Protein AF-B5Y7C1-F1 (afdb_monomer_lite)

pLDDT: mean 83.89, std 15.45, range [40.66, 96.81]

Secondary structure (DSSP, 8-state):
---SHHHHHHHHHHHHHHHHHHHHHTT--TTHHHHHHHHHHHHHHHHHHHHTTTTPP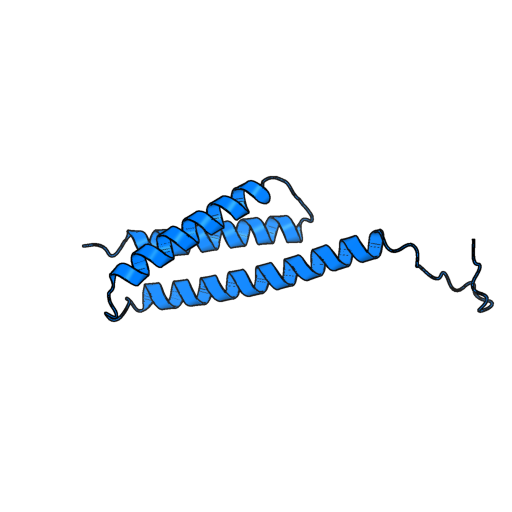PPHHHHHHHHHHHHHHHHHHHHHHHHHHHHHHHH-S------TT------

Structure (mmCIF, N/CA/C/O backbone):
data_AF-B5Y7C1-F1
#
_entry.id   AF-B5Y7C1-F1
#
loop_
_atom_site.group_PDB
_atom_site.id
_atom_site.type_symbol
_atom_site.label_atom_id
_atom_site.label_alt_id
_atom_site.label_comp_id
_atom_site.label_asym_id
_atom_site.label_entity_id
_atom_site.label_seq_id
_atom_site.pdbx_PDB_ins_code
_atom_site.Cartn_x
_atom_site.Cartn_y
_atom_site.Cartn_z
_atom_site.occupancy
_atom_site.B_iso_or_equiv
_atom_site.auth_seq_id
_atom_site.auth_comp_id
_atom_site.auth_asym_id
_atom_site.auth_atom_id
_atom_site.pdbx_PDB_model_num
ATOM 1 N N . MET A 1 1 ? -16.278 9.048 19.863 1.00 40.66 1 MET A N 1
ATOM 2 C CA . MET A 1 1 ? -16.476 8.870 18.408 1.00 40.66 1 MET A CA 1
ATOM 3 C C . MET A 1 1 ? -15.091 8.965 17.798 1.00 40.66 1 MET A C 1
ATOM 5 O O . MET A 1 1 ? -14.560 10.057 17.729 1.00 40.66 1 MET A O 1
ATOM 9 N N . GLN A 1 2 ? -14.469 7.820 17.531 1.00 53.03 2 GLN A N 1
ATOM 10 C CA . GLN A 1 2 ? -13.043 7.680 17.193 1.00 53.03 2 GLN A CA 1
ATOM 11 C C . GLN A 1 2 ? -12.896 6.843 15.905 1.00 53.03 2 GLN A C 1
ATOM 13 O O . GLN A 1 2 ? -11.890 6.203 15.706 1.00 53.03 2 GLN A O 1
ATOM 18 N N . LYS A 1 3 ? -13.962 6.785 15.083 1.00 52.53 3 LYS A N 1
ATOM 19 C CA . LYS A 1 3 ? -14.130 5.864 13.941 1.00 52.53 3 LYS A CA 1
ATOM 20 C C . LYS A 1 3 ? -13.680 6.444 12.580 1.00 52.53 3 LYS A C 1
ATOM 22 O O . LYS A 1 3 ? -13.913 5.791 11.570 1.00 52.53 3 LYS A O 1
ATOM 27 N N . SER A 1 4 ? -13.140 7.669 12.530 1.00 63.94 4 SER A N 1
ATOM 28 C CA . SER A 1 4 ? -12.769 8.342 11.261 1.00 63.94 4 SER A CA 1
ATOM 29 C C . SER A 1 4 ? -11.293 8.152 10.921 1.00 63.94 4 SER A C 1
ATOM 31 O O . SER A 1 4 ? -10.952 7.873 9.776 1.00 63.94 4 SER A O 1
ATOM 33 N N . ASP A 1 5 ? -10.428 8.246 11.928 1.00 82.88 5 ASP A N 1
ATOM 34 C CA . ASP A 1 5 ? -8.998 8.449 11.712 1.00 82.88 5 ASP A CA 1
ATOM 35 C C . ASP A 1 5 ? -8.306 7.196 11.147 1.00 82.88 5 ASP A C 1
ATOM 37 O O . ASP A 1 5 ? -7.490 7.308 10.239 1.00 82.88 5 ASP A O 1
ATOM 41 N N . GLU A 1 6 ? -8.636 5.986 11.615 1.00 87.88 6 GLU A N 1
ATOM 42 C CA . GLU A 1 6 ? -7.988 4.757 11.125 1.00 87.88 6 GLU A CA 1
ATOM 43 C C . GLU A 1 6 ? -8.413 4.419 9.701 1.00 87.88 6 GLU A C 1
ATOM 45 O O . GLU A 1 6 ? -7.593 4.023 8.875 1.00 87.88 6 GLU A O 1
ATOM 50 N N . LEU A 1 7 ? -9.695 4.609 9.394 1.00 90.25 7 LEU A N 1
ATOM 51 C CA . LEU A 1 7 ? -10.218 4.375 8.054 1.00 90.25 7 LEU A CA 1
ATOM 52 C C . LEU A 1 7 ? -9.599 5.355 7.048 1.00 90.25 7 LEU A C 1
ATOM 54 O O . LEU A 1 7 ? -9.288 4.977 5.920 1.00 90.25 7 LEU A O 1
ATOM 58 N N . GLU A 1 8 ? -9.395 6.607 7.459 1.00 92.12 8 GLU A N 1
ATOM 59 C CA . GLU A 1 8 ? -8.675 7.607 6.671 1.00 92.12 8 GLU A CA 1
ATOM 60 C C . GLU A 1 8 ? -7.203 7.229 6.477 1.00 92.12 8 GLU A C 1
ATOM 62 O O . GLU A 1 8 ? -6.700 7.322 5.356 1.00 92.12 8 GLU A O 1
ATOM 67 N N . LEU A 1 9 ? -6.530 6.733 7.522 1.00 94.25 9 LEU A N 1
ATOM 68 C CA . LEU A 1 9 ? -5.148 6.255 7.434 1.00 94.25 9 LEU A CA 1
ATOM 69 C C . LEU A 1 9 ? -5.006 5.082 6.457 1.00 94.25 9 LEU A C 1
ATOM 71 O O . LEU A 1 9 ? -4.114 5.112 5.610 1.00 94.25 9 LEU A O 1
ATOM 75 N N . VAL A 1 10 ? -5.901 4.088 6.506 1.00 94.75 10 VAL A N 1
ATOM 76 C CA . VAL A 1 10 ? -5.882 2.967 5.549 1.00 94.75 10 VAL A CA 1
ATOM 77 C C . VAL A 1 10 ? -6.111 3.466 4.127 1.00 94.75 10 VAL A C 1
ATOM 79 O O . VAL A 1 10 ? -5.349 3.128 3.225 1.00 94.75 10 VAL A O 1
ATOM 82 N N . LYS A 1 11 ? -7.116 4.321 3.907 1.00 94.12 11 LYS A N 1
ATOM 83 C CA . LYS A 1 11 ? -7.398 4.882 2.575 1.00 94.12 11 LYS A CA 1
ATOM 84 C C . LYS A 1 11 ? -6.218 5.684 2.030 1.00 94.12 11 LYS A C 1
ATOM 86 O O . LYS A 1 11 ? -5.907 5.577 0.844 1.00 94.12 11 LYS A O 1
ATOM 91 N N . LYS A 1 12 ? -5.532 6.442 2.890 1.00 95.81 12 LYS A N 1
ATOM 92 C CA . LYS A 1 12 ? -4.300 7.150 2.532 1.00 95.81 12 LYS A CA 1
ATOM 93 C C . LYS A 1 12 ? -3.187 6.170 2.151 1.00 95.81 12 LYS A C 1
ATOM 95 O O . LYS A 1 12 ? -2.570 6.344 1.106 1.00 95.81 12 LYS A O 1
ATOM 100 N N . ALA A 1 13 ? -2.965 5.123 2.945 1.00 95.69 13 ALA A N 1
ATOM 101 C CA . ALA A 1 13 ? -1.951 4.109 2.661 1.00 95.69 13 ALA A CA 1
ATOM 102 C C . ALA A 1 13 ? -2.201 3.405 1.315 1.00 95.69 13 ALA A C 1
ATOM 104 O O . ALA A 1 13 ? -1.278 3.241 0.518 1.00 95.69 13 ALA A O 1
ATOM 105 N N . ARG A 1 14 ? -3.461 3.071 1.011 1.00 96.81 14 ARG A N 1
ATOM 106 C CA . ARG A 1 14 ? -3.863 2.498 -0.284 1.00 96.81 14 ARG A CA 1
ATOM 107 C C . ARG A 1 14 ? -3.588 3.439 -1.453 1.00 96.81 14 ARG A C 1
ATOM 109 O O . ARG A 1 14 ? -3.098 3.002 -2.491 1.00 96.81 14 ARG A O 1
ATOM 116 N N . LEU A 1 15 ? -3.861 4.732 -1.286 1.00 96.44 15 LEU A N 1
ATOM 117 C CA . LEU A 1 15 ? -3.571 5.738 -2.307 1.00 96.44 15 LEU A CA 1
ATOM 118 C C . LEU A 1 15 ? -2.063 5.849 -2.580 1.00 96.44 15 LEU A C 1
ATOM 120 O O . LEU A 1 15 ? -1.655 5.817 -3.737 1.00 96.44 15 LEU A O 1
ATOM 124 N N . LEU A 1 16 ? -1.236 5.877 -1.534 1.00 96.62 16 LEU A N 1
ATOM 125 C CA . LEU A 1 16 ? 0.226 5.896 -1.665 1.00 96.62 16 LEU A CA 1
ATOM 126 C C . LEU A 1 16 ? 0.759 4.617 -2.340 1.00 96.62 16 LEU A C 1
ATOM 128 O O . LEU A 1 16 ? 1.623 4.690 -3.213 1.00 96.62 16 LEU A O 1
ATOM 132 N N . ALA A 1 17 ? 0.211 3.444 -2.003 1.00 95.81 17 ALA A N 1
ATOM 133 C CA . ALA A 1 17 ? 0.554 2.188 -2.674 1.00 95.81 17 ALA A CA 1
ATOM 134 C C . ALA A 1 17 ? 0.181 2.208 -4.170 1.00 95.81 17 ALA A C 1
ATOM 136 O O . ALA A 1 17 ? 0.955 1.742 -5.013 1.00 95.81 17 ALA A O 1
ATOM 137 N N . ALA A 1 18 ? -0.964 2.797 -4.525 1.00 95.00 18 ALA A N 1
ATOM 138 C CA . ALA A 1 18 ? -1.374 2.972 -5.916 1.00 95.00 18 ALA A CA 1
ATOM 139 C C . ALA A 1 18 ? -0.455 3.944 -6.680 1.00 95.00 18 ALA A C 1
ATOM 141 O O . ALA A 1 18 ? -0.116 3.686 -7.836 1.00 95.00 18 ALA A O 1
ATOM 142 N N . GLU A 1 19 ? 0.001 5.026 -6.045 1.00 94.75 19 GLU A N 1
ATOM 143 C CA . GLU A 1 19 ? 0.974 5.958 -6.634 1.00 94.75 19 GLU A CA 1
ATOM 144 C C . GLU A 1 19 ? 2.330 5.290 -6.895 1.00 94.75 19 GLU A C 1
ATOM 146 O O . GLU A 1 19 ? 2.905 5.446 -7.979 1.00 94.75 19 GLU A O 1
ATOM 151 N N . LEU A 1 20 ? 2.827 4.495 -5.942 1.00 94.19 20 LEU A N 1
ATOM 152 C CA . LEU A 1 20 ? 4.044 3.699 -6.130 1.00 94.19 20 LEU A CA 1
ATOM 153 C C . LEU A 1 20 ? 3.873 2.682 -7.260 1.00 94.19 20 LEU A C 1
ATOM 155 O O . LEU A 1 20 ? 4.749 2.559 -8.115 1.00 94.19 20 LEU A O 1
ATOM 159 N N . THR A 1 21 ? 2.717 2.018 -7.321 1.00 93.62 21 THR A N 1
ATOM 160 C CA . THR A 1 21 ? 2.388 1.063 -8.388 1.00 93.62 21 THR A CA 1
ATOM 161 C C . THR A 1 21 ? 2.421 1.745 -9.752 1.00 93.62 21 THR A C 1
ATOM 163 O O . THR A 1 21 ? 3.057 1.250 -10.682 1.00 93.62 21 THR A O 1
ATOM 166 N N . ALA A 1 22 ? 1.793 2.917 -9.878 1.00 92.62 22 ALA A N 1
ATOM 167 C CA . ALA A 1 22 ? 1.807 3.700 -11.109 1.00 92.62 22 ALA A CA 1
ATOM 168 C C . ALA A 1 22 ? 3.230 4.138 -11.497 1.00 92.62 22 ALA A C 1
ATOM 170 O O . ALA A 1 22 ? 3.583 4.119 -12.678 1.00 92.62 22 ALA A O 1
ATOM 171 N N . SER A 1 23 ? 4.056 4.492 -10.511 1.00 91.69 23 SER A N 1
ATOM 172 C CA . SER A 1 23 ? 5.449 4.899 -10.721 1.00 91.69 23 SER A CA 1
ATOM 173 C C . SER A 1 23 ? 6.293 3.739 -11.249 1.00 91.69 23 SER A C 1
ATOM 175 O O . SER A 1 23 ? 6.956 3.880 -12.279 1.00 91.69 23 SER A O 1
ATOM 177 N N . TYR A 1 24 ? 6.197 2.564 -10.621 1.00 89.94 24 TYR A N 1
ATOM 178 C CA . TYR A 1 24 ? 6.877 1.347 -11.066 1.00 89.94 24 TYR A CA 1
ATOM 179 C C . TYR A 1 24 ? 6.392 0.876 -12.438 1.00 89.94 24 TYR A C 1
ATOM 181 O O . TYR A 1 24 ? 7.218 0.601 -13.306 1.00 89.94 24 TYR A O 1
ATOM 189 N N . ALA A 1 25 ? 5.080 0.876 -12.690 1.00 89.19 25 ALA A N 1
ATOM 190 C CA . ALA A 1 25 ? 4.516 0.505 -13.989 1.00 89.19 25 ALA A CA 1
ATOM 191 C C . ALA A 1 25 ? 4.980 1.441 -15.119 1.00 89.19 25 ALA A C 1
ATOM 193 O O . ALA A 1 25 ? 5.180 1.010 -16.253 1.00 89.19 25 ALA A O 1
ATOM 194 N N . ALA A 1 26 ? 5.180 2.725 -14.811 1.00 90.00 26 ALA A N 1
ATOM 195 C CA . ALA A 1 26 ? 5.700 3.712 -15.751 1.00 90.00 26 ALA A CA 1
ATOM 196 C C . ALA A 1 26 ? 7.238 3.737 -15.835 1.00 90.00 26 ALA A C 1
ATOM 198 O O . ALA A 1 26 ? 7.777 4.563 -16.576 1.00 90.00 26 ALA A O 1
ATOM 199 N N . LEU A 1 27 ? 7.940 2.876 -15.083 1.00 85.88 27 LEU A N 1
ATOM 200 C CA . LEU A 1 27 ? 9.400 2.873 -14.931 1.00 85.88 27 LEU A CA 1
ATOM 201 C C . LEU A 1 27 ? 9.963 4.243 -14.507 1.00 85.88 27 LEU A C 1
ATOM 203 O O . LEU A 1 27 ? 11.058 4.633 -14.914 1.00 85.88 27 LEU A O 1
ATOM 207 N N . ARG A 1 28 ? 9.208 4.989 -13.694 1.00 85.19 28 ARG A N 1
ATOM 208 C CA . ARG A 1 28 ? 9.603 6.299 -13.164 1.00 85.19 28 ARG A CA 1
ATOM 209 C C . ARG A 1 28 ? 10.102 6.160 -11.734 1.00 85.19 28 ARG A C 1
ATOM 211 O O . ARG A 1 28 ? 9.548 5.405 -10.943 1.00 85.19 28 ARG A O 1
ATOM 218 N N . SER A 1 29 ? 11.127 6.936 -11.400 1.00 79.31 29 SER A N 1
ATOM 219 C CA . SER A 1 29 ? 11.689 7.020 -10.046 1.00 79.31 29 SER A CA 1
ATOM 220 C C . SER A 1 29 ? 11.363 8.339 -9.344 1.00 79.31 29 SER A C 1
ATOM 222 O O . SER A 1 29 ? 11.817 8.578 -8.228 1.00 79.31 29 SER A O 1
ATOM 224 N N . GLU A 1 30 ? 10.624 9.229 -10.006 1.00 83.56 30 GLU A N 1
ATOM 225 C CA . GLU A 1 30 ? 10.244 10.522 -9.448 1.00 83.56 30 GLU A CA 1
ATOM 226 C C . GLU A 1 30 ? 9.359 10.303 -8.221 1.00 83.56 30 GLU A C 1
ATOM 228 O O . GLU A 1 30 ? 8.371 9.579 -8.285 1.00 83.56 30 GLU A O 1
ATOM 233 N N . ASN A 1 31 ? 9.727 10.926 -7.102 1.00 85.75 31 ASN A N 1
ATOM 234 C CA . ASN A 1 31 ? 8.981 10.905 -5.843 1.00 85.75 31 ASN A CA 1
ATOM 235 C C . ASN A 1 31 ? 8.830 9.535 -5.148 1.00 85.75 31 ASN A C 1
ATOM 237 O O . ASN A 1 31 ? 8.318 9.503 -4.036 1.00 85.75 31 ASN A O 1
ATOM 241 N N . VAL A 1 32 ? 9.331 8.436 -5.729 1.00 89.69 32 VAL A N 1
ATOM 242 C CA . VAL A 1 32 ? 9.241 7.080 -5.151 1.00 89.69 32 VAL A CA 1
ATOM 243 C C . VAL A 1 32 ? 9.768 7.043 -3.719 1.00 89.69 32 VAL A C 1
ATOM 245 O O . VAL A 1 32 ? 9.106 6.490 -2.851 1.00 89.69 32 VAL A O 1
ATOM 248 N N . GLU A 1 33 ? 10.921 7.657 -3.447 1.00 90.38 33 GLU A N 1
ATOM 249 C CA . GLU A 1 33 ? 11.515 7.685 -2.103 1.00 90.38 33 GLU A CA 1
ATOM 250 C C . GLU A 1 33 ? 10.601 8.380 -1.082 1.00 90.38 33 GLU A C 1
ATOM 252 O O . GLU A 1 33 ? 10.319 7.821 -0.024 1.00 90.38 33 GLU A O 1
ATOM 257 N N . ASN A 1 34 ? 10.062 9.552 -1.433 1.00 93.62 34 ASN A N 1
ATOM 258 C CA . ASN A 1 34 ? 9.158 10.303 -0.562 1.00 93.62 34 ASN A CA 1
ATOM 259 C C . ASN A 1 34 ? 7.839 9.553 -0.340 1.00 93.62 34 ASN A C 1
ATOM 261 O O . ASN A 1 34 ? 7.408 9.411 0.799 1.00 93.62 34 ASN A O 1
ATOM 265 N N . THR A 1 35 ? 7.220 9.037 -1.408 1.00 94.12 35 THR A N 1
ATOM 266 C CA . THR A 1 35 ? 5.966 8.276 -1.320 1.00 94.12 35 THR A CA 1
ATOM 267 C C . THR A 1 35 ? 6.161 6.987 -0.513 1.00 94.12 35 THR A C 1
ATOM 269 O O . THR A 1 35 ? 5.284 6.609 0.258 1.00 94.12 35 THR A O 1
ATOM 272 N N . SER A 1 36 ? 7.325 6.336 -0.624 1.00 93.62 36 SER A N 1
ATOM 273 C CA . SER A 1 36 ? 7.672 5.152 0.179 1.00 93.62 36 SER A CA 1
ATOM 274 C C . SER A 1 36 ? 7.811 5.493 1.662 1.00 93.62 36 SER A C 1
ATOM 276 O O . SER A 1 36 ? 7.267 4.783 2.505 1.00 93.62 36 SER A O 1
ATOM 278 N N . ALA A 1 37 ? 8.504 6.589 1.983 1.00 95.88 37 ALA A N 1
ATOM 279 C CA . ALA A 1 37 ? 8.664 7.052 3.359 1.00 95.88 37 ALA A CA 1
ATOM 280 C C . ALA A 1 37 ? 7.318 7.457 3.981 1.00 95.88 37 ALA A C 1
ATOM 282 O O . ALA A 1 37 ? 7.018 7.084 5.114 1.00 95.88 37 ALA A O 1
ATOM 283 N N . GLU A 1 38 ? 6.473 8.161 3.223 1.00 96.50 38 GLU A N 1
ATOM 284 C CA . GLU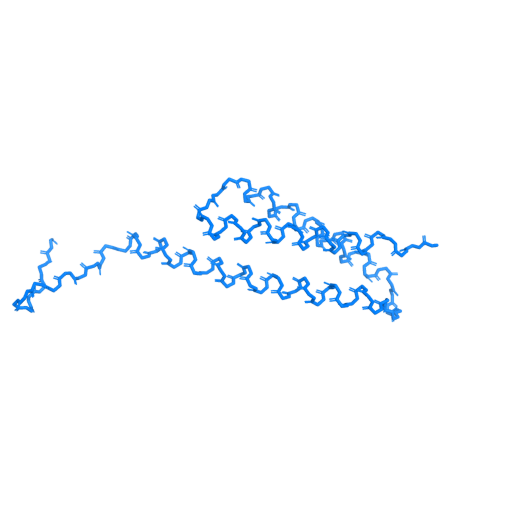 A 1 38 ? 5.137 8.554 3.674 1.00 96.50 38 GLU A CA 1
ATOM 285 C C . GLU A 1 38 ? 4.215 7.340 3.864 1.00 96.50 38 GLU A C 1
ATOM 287 O O . GLU A 1 38 ? 3.415 7.304 4.805 1.00 96.50 38 GLU A O 1
ATOM 292 N N . LEU A 1 39 ? 4.340 6.320 3.010 1.00 96.50 39 LEU A N 1
ATOM 293 C CA . LEU A 1 39 ? 3.629 5.055 3.177 1.00 96.50 39 LEU A CA 1
ATOM 294 C C . LEU A 1 39 ? 4.073 4.347 4.461 1.00 96.50 39 LEU A C 1
ATOM 296 O O . LEU A 1 39 ? 3.218 3.916 5.231 1.00 96.50 39 LEU A O 1
ATOM 300 N N . GLU A 1 40 ? 5.379 4.271 4.730 1.00 96.44 40 GLU A N 1
ATOM 301 C CA . GLU A 1 40 ? 5.906 3.665 5.958 1.00 96.44 40 GLU A CA 1
ATOM 302 C C . GLU A 1 40 ? 5.388 4.384 7.214 1.00 96.44 40 GLU A C 1
ATOM 304 O O . GLU A 1 40 ? 4.918 3.736 8.153 1.00 96.44 40 GLU A O 1
ATOM 309 N N . GLU A 1 41 ? 5.417 5.719 7.225 1.00 96.81 41 GLU A N 1
ATOM 310 C CA . GLU A 1 41 ? 4.892 6.522 8.333 1.00 96.81 41 GLU A CA 1
ATOM 311 C C . GLU A 1 41 ? 3.384 6.303 8.525 1.00 96.81 41 GLU A C 1
ATOM 313 O O . GLU A 1 41 ? 2.919 6.101 9.648 1.00 96.81 41 GLU A O 1
ATOM 318 N N . THR A 1 42 ? 2.621 6.270 7.430 1.00 95.25 42 THR A N 1
ATOM 319 C CA . THR A 1 42 ? 1.168 6.054 7.471 1.00 95.25 42 THR A CA 1
ATOM 320 C C . THR A 1 42 ? 0.827 4.659 8.005 1.00 95.25 42 THR A C 1
ATOM 322 O O . THR A 1 42 ? -0.071 4.520 8.836 1.00 95.25 42 THR A O 1
ATOM 325 N N . VAL A 1 43 ? 1.564 3.624 7.583 1.00 94.69 43 VAL A N 1
ATOM 326 C CA . VAL A 1 43 ? 1.399 2.250 8.085 1.00 94.69 43 VAL A CA 1
ATOM 327 C C . VAL A 1 43 ? 1.753 2.160 9.567 1.00 94.69 43 VAL A C 1
ATOM 329 O O . VAL A 1 43 ? 1.041 1.502 10.325 1.00 94.69 43 VAL A O 1
ATOM 332 N N . ARG A 1 44 ? 2.811 2.848 10.005 1.00 95.06 44 ARG A N 1
ATOM 333 C CA . ARG A 1 44 ? 3.195 2.902 11.419 1.00 95.06 44 ARG A CA 1
ATOM 334 C C . ARG A 1 44 ? 2.105 3.549 12.271 1.00 95.06 44 ARG A C 1
ATOM 336 O O . ARG A 1 44 ? 1.692 2.964 13.268 1.00 95.06 44 ARG A O 1
ATOM 343 N N . ALA A 1 45 ? 1.585 4.698 11.840 1.00 93.56 45 ALA A N 1
ATOM 344 C CA . ALA A 1 45 ? 0.488 5.378 12.524 1.00 93.56 45 ALA A CA 1
ATOM 345 C C . ALA A 1 45 ? -0.781 4.511 12.580 1.00 93.56 45 ALA A C 1
ATOM 347 O O . ALA A 1 45 ? -1.464 4.469 13.603 1.00 93.56 45 ALA A O 1
ATOM 348 N N . LEU A 1 46 ? -1.090 3.787 11.499 1.00 92.69 46 LEU A N 1
ATOM 349 C CA . LEU A 1 46 ? -2.204 2.843 11.472 1.00 92.69 46 LEU A CA 1
ATOM 350 C C . LEU A 1 46 ? -2.007 1.702 12.481 1.00 92.69 46 LEU A C 1
ATOM 352 O O . LEU A 1 46 ? -2.942 1.373 13.209 1.00 92.69 46 LEU A O 1
ATOM 356 N N . ALA A 1 47 ? -0.808 1.118 12.547 1.00 91.38 47 ALA A N 1
ATOM 357 C CA . ALA A 1 47 ? -0.497 0.036 13.478 1.00 91.38 47 ALA A CA 1
ATOM 358 C C . ALA A 1 47 ? -0.666 0.478 14.941 1.00 91.38 47 ALA A C 1
ATOM 360 O O . ALA A 1 47 ? -1.360 -0.196 15.698 1.00 91.38 47 ALA A O 1
ATOM 361 N N . GLU A 1 48 ? -0.138 1.649 15.309 1.00 91.38 48 GLU A N 1
ATOM 362 C CA . GLU A 1 48 ? -0.298 2.225 16.655 1.00 91.38 48 GLU A CA 1
ATOM 363 C C . GLU A 1 48 ? -1.777 2.428 17.024 1.00 91.38 48 GLU A C 1
ATOM 365 O O . GLU A 1 48 ? -2.201 2.178 18.156 1.00 91.38 48 GLU A O 1
ATOM 370 N N . ARG A 1 49 ? -2.601 2.852 16.057 1.00 88.12 49 ARG A N 1
ATOM 371 C CA . ARG A 1 49 ? -4.043 3.013 16.272 1.00 88.12 49 ARG A CA 1
ATOM 372 C C . ARG A 1 49 ? -4.759 1.681 16.425 1.00 88.12 49 ARG A C 1
ATOM 374 O O . ARG A 1 49 ? -5.600 1.568 17.311 1.00 88.12 49 ARG A O 1
ATOM 381 N N . ILE A 1 50 ? -4.419 0.675 15.625 1.00 87.56 50 ILE A N 1
ATOM 382 C CA . ILE A 1 50 ? -4.992 -0.670 15.755 1.00 87.56 50 ILE A CA 1
ATOM 383 C C . ILE A 1 50 ? -4.609 -1.293 17.104 1.00 87.56 50 ILE A C 1
ATOM 385 O O . ILE A 1 50 ? -5.468 -1.877 17.760 1.00 87.56 50 ILE A O 1
ATOM 389 N N . GLU A 1 51 ? -3.366 -1.127 17.564 1.00 86.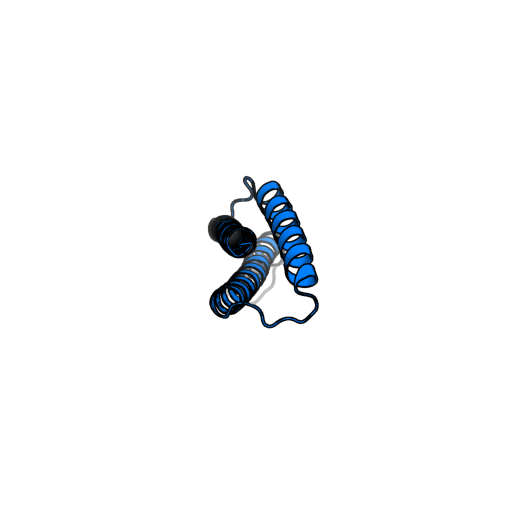56 51 GLU A N 1
ATOM 390 C CA . GLU A 1 51 ? -2.929 -1.614 18.881 1.00 86.56 51 GLU A CA 1
ATOM 391 C C . GLU A 1 51 ? -3.765 -1.020 20.023 1.00 86.56 51 GLU A C 1
ATOM 393 O O . GLU A 1 51 ? -4.093 -1.723 20.982 1.00 86.56 51 GLU A O 1
ATOM 398 N N . SER A 1 52 ? -4.205 0.237 19.886 1.00 85.31 52 SER A N 1
ATOM 399 C CA . SER A 1 52 ? -5.059 0.902 20.879 1.00 85.31 52 SER A CA 1
ATOM 400 C C . SER A 1 52 ? -6.456 0.284 21.042 1.00 85.31 52 SER A C 1
ATOM 402 O O . SER A 1 52 ? -7.141 0.586 22.018 1.00 85.31 52 SER A O 1
ATOM 404 N N . TYR A 1 53 ? -6.878 -0.609 20.136 1.00 82.69 53 TYR A N 1
ATOM 405 C CA . TYR A 1 53 ? -8.123 -1.365 20.300 1.00 82.69 53 TYR A CA 1
ATOM 406 C C . TYR A 1 53 ? -8.005 -2.472 21.362 1.00 82.69 53 TYR A C 1
ATOM 408 O O . TYR A 1 53 ? -9.028 -3.042 21.725 1.00 82.69 53 TYR A O 1
ATOM 416 N N . GLU A 1 54 ? -6.808 -2.789 21.879 1.00 82.44 54 GLU A N 1
ATOM 417 C CA . GLU A 1 54 ? -6.583 -3.743 22.987 1.00 82.44 54 GLU A CA 1
ATOM 418 C C . GLU A 1 54 ? -7.320 -5.096 22.823 1.00 82.44 54 GLU A C 1
ATOM 420 O O . GLU A 1 54 ? -7.796 -5.700 23.785 1.00 82.44 54 GLU A O 1
ATOM 425 N N . GLY A 1 55 ? -7.442 -5.591 21.585 1.00 74.56 55 GLY A N 1
ATOM 426 C CA . GLY A 1 55 ? -8.132 -6.853 21.282 1.00 74.56 55 GLY A CA 1
ATOM 427 C C . GLY A 1 55 ? -9.661 -6.760 21.201 1.00 74.56 55 GLY A C 1
ATOM 428 O O . GLY A 1 55 ? -10.329 -7.790 21.107 1.00 74.56 55 GLY A O 1
ATOM 429 N N . GLN A 1 56 ? -10.228 -5.551 21.213 1.00 83.00 56 GLN A N 1
ATOM 430 C CA . GLN A 1 56 ? -11.615 -5.320 20.820 1.00 83.00 56 GLN A CA 1
ATOM 431 C C . GLN A 1 56 ? -11.820 -5.652 19.340 1.00 83.00 56 GLN A C 1
ATOM 433 O O . GLN A 1 56 ? -10.914 -5.532 18.515 1.00 83.00 56 GLN A O 1
ATOM 438 N N . GLU A 1 57 ? -13.041 -6.062 19.004 1.00 84.81 57 GLU A N 1
ATOM 439 C CA . GLU A 1 57 ? -13.406 -6.367 17.628 1.00 84.81 57 GLU A CA 1
ATOM 440 C C . GLU A 1 57 ? -13.332 -5.094 16.774 1.00 84.81 57 GLU A C 1
ATOM 442 O O . GLU A 1 57 ? -14.006 -4.093 17.045 1.00 84.81 57 GLU A O 1
ATOM 447 N N . LEU A 1 58 ? -12.482 -5.129 15.747 1.00 87.00 58 LEU A N 1
ATOM 448 C CA . LEU A 1 58 ? -12.346 -4.025 14.808 1.00 87.00 58 LEU A CA 1
ATOM 449 C C . LEU A 1 58 ? -13.633 -3.881 13.981 1.00 87.00 58 LEU A C 1
ATOM 451 O O . LEU A 1 58 ? -14.267 -4.883 13.633 1.00 87.00 58 LEU A O 1
ATOM 455 N N . PRO A 1 59 ? -14.025 -2.650 13.606 1.00 89.38 59 PRO A N 1
ATOM 456 C CA . PRO A 1 59 ? -15.130 -2.449 12.681 1.00 89.38 59 PRO A CA 1
ATOM 457 C C . PRO A 1 59 ? -14.896 -3.232 11.385 1.00 89.38 59 PRO A C 1
ATOM 459 O O . PRO A 1 59 ? -13.831 -3.120 10.785 1.00 89.38 59 PRO A O 1
ATOM 462 N N . LYS A 1 60 ? -15.905 -3.977 10.920 1.00 90.19 60 LYS A N 1
ATOM 463 C CA . LYS A 1 60 ? -15.794 -4.799 9.704 1.00 90.19 60 LYS A CA 1
ATOM 464 C C . LYS A 1 60 ? -15.260 -4.014 8.499 1.00 90.19 60 LYS A C 1
ATOM 466 O O . LYS A 1 60 ? -14.374 -4.493 7.811 1.00 90.19 60 LYS A O 1
ATOM 471 N N . GLU A 1 61 ? -15.758 -2.797 8.291 1.00 91.12 61 GLU A N 1
ATOM 472 C CA . GLU A 1 61 ? -15.305 -1.915 7.207 1.00 91.12 61 GLU A CA 1
ATOM 473 C C . GLU A 1 61 ? -13.801 -1.611 7.287 1.00 91.12 61 GLU A C 1
ATOM 475 O O . GLU A 1 61 ? -13.118 -1.613 6.270 1.00 91.12 61 GLU A O 1
ATOM 480 N N . LEU A 1 62 ? -13.266 -1.409 8.495 1.00 91.12 62 LEU A N 1
ATOM 481 C CA . LEU A 1 62 ? -11.838 -1.177 8.696 1.00 91.12 62 LEU A CA 1
ATOM 482 C C . LEU A 1 62 ? -11.025 -2.435 8.363 1.00 91.12 62 LEU A C 1
ATOM 484 O O . LEU A 1 62 ? -9.991 -2.337 7.713 1.00 91.12 62 LEU A O 1
ATOM 488 N N . VAL A 1 63 ? -11.502 -3.613 8.773 1.00 92.38 63 VAL A N 1
ATOM 489 C CA . VAL A 1 63 ? -10.855 -4.894 8.446 1.00 92.38 63 VAL A CA 1
ATOM 490 C C . VAL A 1 63 ? -10.849 -5.134 6.938 1.00 92.38 63 VAL A C 1
ATOM 492 O O . VAL A 1 63 ? -9.804 -5.468 6.387 1.00 92.38 63 VAL A O 1
ATOM 495 N N . ASP A 1 64 ? -11.987 -4.930 6.272 1.00 94.06 64 ASP A N 1
ATOM 496 C CA . ASP A 1 64 ? -12.125 -5.108 4.824 1.00 94.06 64 ASP A CA 1
ATOM 497 C C . ASP A 1 64 ? -11.142 -4.191 4.064 1.00 94.06 64 ASP A C 1
ATOM 499 O O . ASP A 1 64 ? -10.464 -4.633 3.135 1.00 94.06 64 ASP A O 1
ATOM 503 N N . GLU A 1 65 ? -10.996 -2.936 4.500 1.00 94.38 65 GLU A N 1
ATOM 504 C CA . GLU A 1 65 ? -10.037 -1.987 3.921 1.00 94.38 65 GLU A CA 1
ATOM 505 C C . GLU A 1 65 ? -8.573 -2.362 4.202 1.00 94.38 65 GLU A C 1
ATOM 507 O O . GLU A 1 65 ? -7.734 -2.242 3.309 1.00 94.38 65 GLU A O 1
ATOM 512 N N . ILE A 1 66 ? -8.244 -2.853 5.404 1.00 94.31 66 ILE A N 1
ATOM 513 C CA . ILE A 1 66 ? -6.887 -3.330 5.729 1.00 94.31 66 ILE A CA 1
ATOM 514 C C . ILE A 1 66 ? -6.520 -4.535 4.859 1.00 94.31 66 ILE A C 1
ATOM 516 O O . ILE A 1 66 ? -5.409 -4.600 4.339 1.00 94.31 66 ILE A O 1
ATOM 520 N N . VAL A 1 67 ? -7.442 -5.481 4.669 1.00 95.56 67 VAL A N 1
ATOM 521 C CA . VAL A 1 67 ? -7.213 -6.650 3.806 1.00 95.56 67 VAL A CA 1
ATOM 522 C C . VAL A 1 67 ? -6.988 -6.214 2.359 1.00 95.56 67 VAL A C 1
ATOM 524 O O . VAL A 1 67 ? -6.043 -6.678 1.722 1.00 95.56 67 VAL A O 1
ATOM 527 N N . ALA A 1 68 ? -7.803 -5.286 1.850 1.00 95.44 68 ALA A N 1
ATOM 528 C CA . ALA A 1 68 ? -7.602 -4.726 0.517 1.00 95.44 68 ALA A CA 1
ATOM 529 C C . ALA A 1 68 ? -6.229 -4.044 0.389 1.00 95.44 68 ALA A C 1
ATOM 531 O O . ALA A 1 68 ? -5.523 -4.272 -0.588 1.00 95.44 68 ALA A O 1
ATOM 532 N N . PHE A 1 69 ? -5.818 -3.279 1.403 1.00 96.62 69 PHE A N 1
ATOM 533 C CA . PHE A 1 69 ? -4.501 -2.651 1.444 1.00 96.62 69 PHE A CA 1
ATOM 534 C C . PHE A 1 69 ? -3.347 -3.665 1.422 1.00 96.62 69 PHE A C 1
ATOM 536 O O . PHE A 1 69 ? -2.365 -3.454 0.715 1.00 96.62 69 PHE A O 1
ATOM 543 N N . VAL A 1 70 ? -3.457 -4.783 2.145 1.00 95.88 70 VAL A N 1
ATOM 544 C CA . VAL A 1 70 ? -2.442 -5.849 2.104 1.00 95.88 70 VAL A CA 1
ATOM 545 C C . VAL A 1 70 ? -2.311 -6.426 0.693 1.00 95.88 70 VAL A C 1
ATOM 547 O O . VAL A 1 70 ? -1.192 -6.585 0.213 1.00 95.88 70 VAL A O 1
ATOM 550 N N . HIS A 1 71 ? -3.424 -6.664 -0.005 1.00 96.56 71 HIS A N 1
ATOM 551 C CA . HIS A 1 71 ? -3.382 -7.115 -1.399 1.00 96.56 71 HIS A CA 1
ATOM 552 C C . HIS A 1 71 ? -2.774 -6.071 -2.345 1.00 96.56 71 HIS A C 1
ATOM 554 O O . HIS A 1 71 ? -2.021 -6.432 -3.251 1.00 96.56 71 HIS A O 1
ATOM 560 N N . ASP A 1 72 ? -3.046 -4.782 -2.117 1.00 94.69 72 ASP A N 1
ATOM 561 C CA . ASP A 1 72 ? -2.413 -3.694 -2.870 1.00 94.69 72 ASP A CA 1
ATOM 562 C C . ASP A 1 72 ? -0.875 -3.720 -2.678 1.00 94.69 72 ASP A C 1
ATOM 564 O O . ASP A 1 72 ? -0.123 -3.561 -3.642 1.00 94.69 72 ASP A O 1
ATOM 568 N N . LEU A 1 73 ? -0.387 -3.993 -1.457 1.00 94.69 73 LEU A N 1
ATOM 569 C CA . LEU A 1 73 ? 1.048 -4.140 -1.169 1.00 94.69 73 LEU A CA 1
ATOM 570 C C . LEU A 1 73 ? 1.669 -5.391 -1.801 1.00 94.69 73 LEU A C 1
ATOM 572 O O . LEU A 1 73 ? 2.788 -5.315 -2.309 1.00 94.69 73 LEU A O 1
ATOM 576 N N . GLU A 1 74 ? 0.976 -6.531 -1.777 1.00 95.38 74 GLU A N 1
ATOM 577 C CA . GLU A 1 74 ? 1.434 -7.761 -2.440 1.00 95.38 74 GLU A CA 1
ATOM 578 C C . GLU A 1 74 ? 1.664 -7.507 -3.936 1.00 95.38 74 GLU A C 1
ATOM 580 O O . GLU A 1 74 ? 2.751 -7.780 -4.453 1.00 95.38 74 GLU A O 1
ATOM 585 N N . GLY A 1 75 ? 0.689 -6.879 -4.603 1.00 93.75 75 GLY A N 1
ATOM 586 C CA . GLY A 1 75 ? 0.807 -6.501 -6.011 1.00 93.75 75 GLY A CA 1
ATOM 587 C C . GLY A 1 75 ? 1.948 -5.514 -6.277 1.00 93.75 75 GLY A C 1
ATOM 588 O O . GLY A 1 75 ? 2.676 -5.659 -7.261 1.00 93.75 75 GLY A O 1
ATOM 589 N N . LEU A 1 76 ? 2.154 -4.540 -5.384 1.00 93.19 76 LEU A N 1
ATOM 590 C CA . LEU A 1 76 ? 3.257 -3.585 -5.490 1.00 93.19 76 LEU A CA 1
ATOM 591 C C . LEU A 1 76 ? 4.632 -4.267 -5.386 1.00 93.19 76 LEU A C 1
ATOM 593 O O . LEU A 1 76 ? 5.550 -3.918 -6.132 1.00 93.19 76 LEU A O 1
ATOM 597 N N . VAL A 1 77 ? 4.788 -5.232 -4.474 1.00 93.38 77 VAL A N 1
ATOM 598 C CA . VAL A 1 77 ? 6.037 -5.992 -4.300 1.00 93.38 77 VAL A CA 1
ATOM 599 C C . VAL A 1 77 ? 6.333 -6.847 -5.527 1.00 93.38 77 VAL A C 1
ATOM 601 O O . VAL A 1 77 ? 7.477 -6.861 -5.992 1.00 93.38 77 VAL A O 1
ATOM 604 N N . ASP A 1 78 ? 5.326 -7.534 -6.065 1.00 93.00 78 ASP A N 1
ATOM 605 C CA . ASP A 1 78 ? 5.480 -8.345 -7.273 1.00 93.00 78 ASP A CA 1
ATOM 606 C C . ASP A 1 78 ? 5.895 -7.480 -8.469 1.00 93.00 78 ASP A C 1
ATOM 608 O O . ASP A 1 78 ? 6.897 -7.775 -9.126 1.00 93.00 78 ASP A O 1
ATOM 612 N N . LEU A 1 79 ? 5.231 -6.339 -8.675 1.00 91.81 79 LEU A N 1
ATOM 613 C CA . LEU A 1 79 ? 5.612 -5.380 -9.713 1.00 91.81 79 LEU A CA 1
ATOM 614 C C . LEU A 1 79 ? 7.036 -4.842 -9.508 1.00 91.81 79 LEU A C 1
ATOM 616 O O . LEU A 1 79 ? 7.810 -4.746 -10.460 1.00 91.81 79 LEU A O 1
ATOM 620 N N . GLY A 1 80 ? 7.416 -4.517 -8.270 1.00 88.88 80 GLY A N 1
ATOM 621 C CA . GLY A 1 80 ? 8.772 -4.069 -7.948 1.00 88.88 80 GLY A CA 1
ATOM 622 C C . GLY A 1 80 ? 9.839 -5.099 -8.335 1.00 88.88 80 GLY A C 1
ATOM 623 O O . GLY A 1 80 ? 10.885 -4.737 -8.878 1.00 88.88 80 GLY A O 1
ATOM 624 N N . ARG A 1 81 ? 9.566 -6.394 -8.122 1.00 91.00 81 ARG A N 1
ATOM 625 C CA . ARG A 1 81 ? 10.452 -7.491 -8.548 1.00 91.00 81 ARG A CA 1
ATOM 626 C C . ARG A 1 81 ? 10.543 -7.604 -10.066 1.00 91.00 81 ARG A C 1
ATOM 628 O O . ARG A 1 81 ? 11.641 -7.801 -10.584 1.00 91.00 81 ARG A O 1
ATOM 635 N N . GLU A 1 82 ? 9.428 -7.462 -10.777 1.00 90.75 82 GLU A N 1
ATOM 636 C CA . GLU A 1 82 ? 9.416 -7.468 -12.245 1.00 90.75 82 GLU A 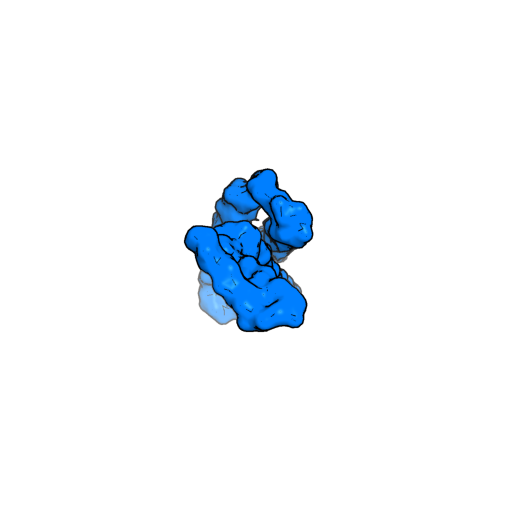CA 1
ATOM 637 C C . GLU A 1 82 ? 10.239 -6.312 -12.824 1.00 90.75 82 GLU A C 1
ATOM 639 O O . GLU A 1 82 ? 11.071 -6.521 -13.709 1.00 90.75 82 GLU A O 1
ATOM 644 N N . VAL A 1 83 ? 10.066 -5.103 -12.282 1.00 88.50 83 VAL A N 1
ATOM 645 C CA . VAL A 1 83 ? 10.825 -3.913 -12.689 1.00 88.50 83 VAL A CA 1
ATOM 646 C C . VAL A 1 83 ? 12.319 -4.092 -12.417 1.00 88.50 83 VAL A C 1
ATOM 648 O O . VAL A 1 83 ? 13.141 -3.787 -13.284 1.00 88.50 83 VAL A O 1
ATOM 651 N N . LEU A 1 84 ? 12.691 -4.626 -11.249 1.00 86.69 84 LEU A N 1
ATOM 652 C CA . LEU A 1 84 ? 14.086 -4.941 -10.936 1.00 86.69 84 LEU A CA 1
ATOM 653 C C . LEU A 1 84 ? 14.665 -5.947 -11.942 1.00 86.69 84 LEU A C 1
ATOM 655 O O . LEU A 1 84 ? 15.721 -5.688 -12.519 1.00 86.69 84 LEU A O 1
ATOM 659 N N . GLY A 1 85 ? 13.950 -7.043 -12.212 1.00 88.19 85 GLY A N 1
ATOM 660 C CA . GLY A 1 85 ? 14.366 -8.055 -13.186 1.00 88.19 85 GLY A CA 1
ATOM 661 C C . GLY A 1 85 ? 14.515 -7.494 -14.604 1.00 88.19 85 GLY A C 1
ATOM 662 O O . GLY A 1 85 ? 15.450 -7.855 -15.324 1.00 88.19 85 GLY A O 1
ATOM 663 N N . PHE A 1 86 ? 13.652 -6.553 -15.001 1.00 86.56 86 PHE A N 1
ATOM 664 C CA . PHE A 1 86 ? 13.793 -5.826 -16.262 1.00 86.56 86 PHE A CA 1
ATOM 665 C C . PHE A 1 86 ? 15.112 -5.039 -16.313 1.00 86.56 86 PHE A C 1
ATOM 667 O O . PHE A 1 86 ? 15.875 -5.200 -17.269 1.00 86.56 86 PHE A O 1
ATOM 674 N N . TYR A 1 87 ? 15.437 -4.253 -15.283 1.00 84.12 87 TYR A N 1
ATOM 675 C CA . TYR A 1 87 ? 16.703 -3.510 -15.233 1.00 84.12 87 TYR A CA 1
ATOM 676 C C . TYR A 1 87 ? 17.933 -4.426 -15.173 1.00 84.12 87 TYR A C 1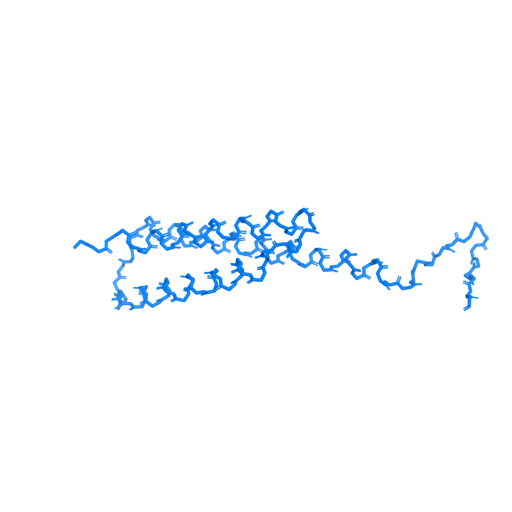
ATOM 678 O O . TYR A 1 87 ? 18.920 -4.170 -15.865 1.00 84.12 87 TYR A O 1
ATOM 686 N N . GLU A 1 88 ? 17.875 -5.524 -14.418 1.00 85.19 88 GLU A N 1
ATOM 687 C CA . GLU A 1 88 ? 18.935 -6.539 -14.395 1.00 85.19 88 GLU A CA 1
ATOM 688 C C . GLU A 1 88 ? 19.171 -7.147 -15.785 1.00 85.19 88 GLU A C 1
ATOM 690 O O . GLU A 1 88 ? 20.320 -7.337 -16.195 1.00 85.19 88 GLU A O 1
ATOM 695 N N . SER A 1 89 ? 18.103 -7.391 -16.554 1.00 85.00 89 SER A N 1
ATOM 696 C CA . SER A 1 89 ? 18.209 -7.912 -17.922 1.00 85.00 89 SER A CA 1
ATOM 697 C C . SER A 1 89 ? 18.909 -6.944 -18.885 1.00 85.00 89 SER A C 1
ATOM 699 O O . SER A 1 89 ? 19.644 -7.391 -19.766 1.00 85.00 89 SER A O 1
ATOM 701 N N . LEU A 1 90 ? 18.745 -5.627 -18.692 1.00 82.31 90 LEU A N 1
ATOM 702 C CA . LEU A 1 90 ? 19.419 -4.595 -19.488 1.00 82.31 90 LEU A CA 1
ATOM 703 C C . LEU A 1 90 ? 20.910 -4.480 -19.151 1.00 82.31 90 LEU A C 1
ATOM 705 O O . LEU A 1 90 ? 21.723 -4.177 -20.025 1.00 82.31 90 LEU A O 1
ATOM 709 N N . LEU A 1 91 ? 21.266 -4.698 -17.884 1.00 78.56 91 LEU A N 1
ATOM 710 C CA . LEU A 1 91 ? 22.639 -4.595 -17.387 1.00 78.56 91 LEU A CA 1
ATOM 711 C C . LEU A 1 91 ? 23.440 -5.890 -17.569 1.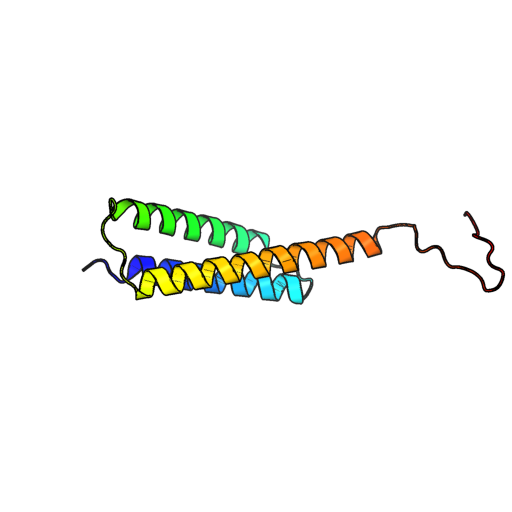00 78.56 91 LEU A C 1
ATOM 713 O O . LEU A 1 91 ? 24.671 -5.860 -17.517 1.00 78.56 91 LEU A O 1
ATOM 717 N N . SER A 1 92 ? 22.772 -7.024 -17.800 1.00 69.12 92 SER A N 1
ATOM 718 C CA . SER A 1 92 ? 23.438 -8.305 -18.026 1.00 69.12 92 SER A CA 1
ATOM 719 C C . SER A 1 92 ? 24.191 -8.297 -19.369 1.00 69.12 92 SER A C 1
ATOM 721 O O . SER A 1 92 ? 23.562 -8.234 -20.427 1.00 69.12 92 SER A O 1
ATOM 723 N N . PRO A 1 93 ? 25.532 -8.453 -19.393 1.00 60.69 93 PRO A N 1
ATOM 724 C CA . PRO A 1 93 ? 26.330 -8.448 -20.628 1.00 60.69 93 PRO A CA 1
ATOM 725 C C . PRO A 1 93 ? 26.114 -9.685 -21.519 1.00 60.69 93 PRO A C 1
ATOM 727 O O . PRO A 1 93 ? 26.873 -9.919 -22.458 1.00 60.69 93 PRO A O 1
ATOM 730 N N . SER A 1 94 ? 25.129 -10.527 -21.206 1.00 55.53 94 SER A N 1
ATOM 731 C CA . SER A 1 94 ? 25.004 -11.886 -21.727 1.00 55.53 94 SER A CA 1
ATOM 732 C C . SER A 1 94 ? 23.763 -12.098 -22.595 1.00 55.53 94 SER A C 1
ATOM 734 O O . SER A 1 94 ? 23.133 -13.150 -22.546 1.00 55.53 94 SER A O 1
ATOM 736 N N . VAL A 1 95 ? 23.462 -11.159 -23.498 1.00 53.03 95 VAL A N 1
ATOM 737 C CA . VAL A 1 95 ? 22.736 -11.547 -24.717 1.00 53.03 95 VAL A CA 1
ATOM 738 C C . VAL A 1 95 ? 23.715 -12.363 -25.560 1.00 53.03 95 VAL A C 1
ATOM 740 O O . VAL A 1 95 ? 24.488 -11.827 -26.355 1.00 53.03 95 VAL A O 1
ATOM 743 N N . GLN A 1 96 ? 23.732 -13.682 -25.355 1.00 53.25 96 GLN A N 1
ATOM 744 C CA . GLN A 1 96 ? 24.353 -14.595 -26.307 1.00 53.25 96 GLN A CA 1
ATOM 745 C C . GLN A 1 96 ? 23.570 -14.495 -27.616 1.00 53.25 96 GLN A C 1
ATOM 747 O O . GLN A 1 96 ? 22.554 -15.159 -27.811 1.00 53.25 96 GLN A O 1
ATOM 752 N N . VAL A 1 97 ? 24.034 -13.637 -28.521 1.00 50.91 97 VAL A N 1
ATOM 753 C CA . VAL A 1 97 ? 23.542 -13.613 -29.895 1.00 50.91 97 VAL A CA 1
ATOM 754 C C . VAL A 1 97 ? 24.043 -14.891 -30.558 1.00 50.91 97 VAL A C 1
ATOM 756 O O . VAL A 1 97 ? 25.214 -15.004 -30.928 1.00 50.91 97 VAL A O 1
ATOM 759 N N . TYR A 1 98 ? 23.162 -15.880 -30.685 1.00 47.75 98 TYR A N 1
ATOM 760 C CA . TYR A 1 98 ? 23.415 -17.027 -31.543 1.00 47.75 98 TYR A CA 1
ATOM 761 C C . TYR A 1 98 ? 23.425 -16.529 -32.988 1.00 47.75 98 TYR A C 1
ATOM 763 O O . TYR A 1 98 ? 22.385 -16.222 -33.567 1.00 47.75 98 TYR A O 1
ATOM 771 N N . GLY A 1 99 ? 24.613 -16.432 -33.585 1.00 54.53 99 GLY A N 1
ATOM 772 C CA . GLY A 1 99 ? 24.709 -16.334 -35.037 1.00 54.53 99 GLY A CA 1
ATOM 773 C C . GLY A 1 99 ? 24.098 -17.592 -35.676 1.00 54.53 99 GLY A C 1
ATOM 774 O O . GLY A 1 99 ? 24.143 -18.660 -35.057 1.00 54.53 99 GLY A O 1
ATOM 775 N N . PRO A 1 100 ? 23.583 -17.524 -36.918 1.00 54.66 100 PRO A N 1
ATOM 776 C CA . PRO A 1 100 ? 22.925 -18.651 -37.599 1.00 54.66 100 PRO A CA 1
ATOM 777 C C . PRO A 1 100 ? 23.802 -19.912 -37.758 1.00 54.66 100 PRO A C 1
ATOM 779 O O . PRO A 1 100 ? 23.317 -20.952 -38.189 1.00 54.66 100 PRO A O 1
ATOM 782 N N . SER A 1 101 ? 25.085 -19.849 -37.388 1.00 58.03 101 SER A N 1
ATOM 783 C CA . SER A 1 101 ? 26.040 -20.959 -37.386 1.00 58.03 101 SER A CA 1
ATOM 784 C C . SER A 1 101 ? 26.266 -21.628 -36.018 1.00 58.03 101 SER A C 1
ATOM 786 O O . SER A 1 101 ? 27.177 -22.447 -35.906 1.00 58.03 101 SER A O 1
ATOM 788 N N . GLY A 1 102 ? 25.538 -21.253 -34.956 1.00 51.59 102 GLY A N 1
ATOM 789 C CA . GLY A 1 102 ? 25.656 -21.886 -33.631 1.00 51.59 102 GLY A CA 1
ATOM 790 C C . GLY A 1 102 ? 27.003 -21.686 -32.917 1.00 51.59 102 GLY A C 1
ATOM 791 O O . GLY A 1 102 ? 27.329 -22.432 -31.997 1.00 51.59 102 GLY A O 1
ATOM 792 N N . LYS A 1 103 ? 27.810 -20.697 -33.324 1.00 50.66 103 LYS A N 1
ATOM 793 C CA . LYS A 1 103 ? 29.086 -20.371 -32.668 1.00 50.66 103 LYS A CA 1
ATOM 794 C C . LYS A 1 103 ? 28.929 -19.109 -31.823 1.00 50.66 103 LYS A C 1
ATOM 796 O O . LYS A 1 103 ? 28.583 -18.055 -32.349 1.00 50.66 103 LYS A O 1
ATOM 801 N N . VAL A 1 104 ? 29.196 -19.231 -30.524 1.00 50.22 104 VAL A N 1
ATOM 802 C CA . VAL A 1 104 ? 29.221 -18.112 -29.572 1.00 50.22 104 VAL A CA 1
ATOM 803 C C . VAL A 1 104 ? 30.491 -17.297 -29.819 1.00 50.22 104 VAL A C 1
ATOM 805 O O . VAL A 1 104 ? 31.594 -17.786 -29.575 1.00 50.22 104 VAL A O 1
ATOM 808 N N . ASN A 1 105 ? 30.353 -16.060 -30.299 1.00 50.22 105 ASN A N 1
ATOM 809 C CA . ASN A 1 105 ? 31.473 -15.122 -30.357 1.00 50.22 105 ASN A CA 1
ATOM 810 C C . ASN A 1 105 ? 31.696 -14.531 -28.963 1.00 50.22 105 ASN A C 1
ATOM 812 O O . ASN A 1 105 ? 30.888 -13.739 -28.482 1.00 50.22 105 ASN A O 1
ATOM 816 N N . LYS A 1 106 ? 32.798 -14.920 -28.319 1.00 51.78 106 LYS A N 1
ATOM 817 C CA . LYS A 1 106 ? 33.316 -14.221 -27.141 1.00 51.78 106 LYS A CA 1
ATOM 818 C C . LYS A 1 106 ? 34.080 -12.992 -27.640 1.00 51.78 106 LYS A C 1
ATOM 820 O O . LYS A 1 106 ? 35.002 -13.154 -28.438 1.00 51.78 106 LYS A O 1
ATOM 825 N N . LYS A 1 107 ? 33.646 -11.795 -27.238 1.00 47.41 107 LYS A N 1
ATOM 826 C CA . LYS A 1 107 ? 34.500 -10.602 -27.290 1.00 47.41 107 LYS A CA 1
ATOM 827 C C . LYS A 1 107 ? 35.600 -10.720 -26.243 1.00 47.41 107 LYS A C 1
ATOM 829 O O . LYS A 1 107 ? 35.317 -11.323 -25.184 1.00 47.41 107 LYS A O 1
#

Radius of gyration: 21.09 Å; chains: 1; bounding box: 51×33×61 Å

Sequence (107 aa):
MQKSDELELVKKARLLAAELTASYAALRSENVENTSAELEETVRALAERIESYEGQELPKELVDEIVAFVHDLEGLVDLGREVLGFYESLLSPSVQVYGPSGKVNKK

Foldseek 3Di:
DPQPPLLVLLVLLLVLLVVLQVCLVVVHPPCNVVSVVVSVVSVVVNVVVVVVCVPPDDDPSSVVSVVVSVVSVVSSVVSVVVSVVVVVVVVDPDPQPQDPVRDGDDD

Organism: Coprothermobacter proteolyticus (strain ATCC 35245 / DSM 5265 / OCM 4 / BT) (NCBI:txid309798)